Protein AF-A0A955I4J9-F1 (afdb_monomer_lite)

Foldseek 3Di:
DDQDDDQDDDPPHDDQQDWDQAPVRDIDGPNDSVQCVVRSVRNVVVVCCVPPVDPDDDDDDPHD

Radius of gyration: 12.83 Å; chains: 1; bounding box: 28×23×36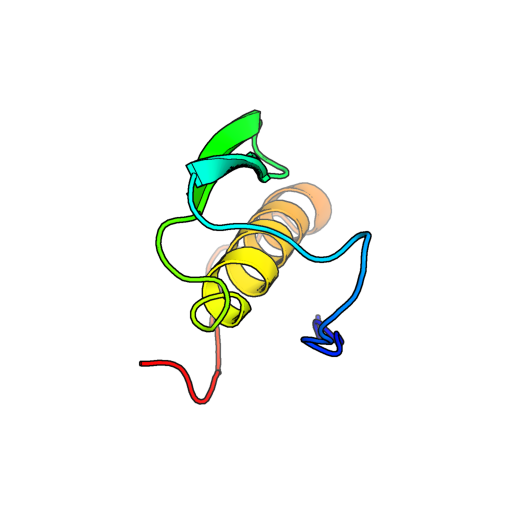 Å

Structure (mmCIF, N/CA/C/O backbone):
data_AF-A0A955I4J9-F1
#
_entry.id   AF-A0A955I4J9-F1
#
loop_
_atom_site.group_PDB
_atom_site.id
_atom_site.type_symbol
_atom_site.label_atom_id
_atom_site.label_alt_id
_atom_site.label_comp_id
_atom_site.label_asym_id
_atom_site.label_entity_id
_atom_site.label_seq_id
_atom_site.pdbx_PDB_ins_code
_atom_site.Cartn_x
_atom_site.Cartn_y
_atom_site.Cartn_z
_atom_site.occupancy
_atom_site.B_iso_or_equiv
_atom_site.auth_seq_id
_atom_site.auth_comp_id
_atom_site.auth_asym_id
_atom_site.auth_atom_id
_atom_site.pdbx_PDB_model_num
ATOM 1 N N . MET A 1 1 ? -15.873 -0.290 3.981 1.00 91.88 1 MET A N 1
ATOM 2 C CA . MET A 1 1 ? -15.257 0.447 2.855 1.00 91.88 1 MET A CA 1
ATOM 3 C C . MET A 1 1 ? -14.686 -0.557 1.871 1.00 91.88 1 MET A C 1
ATOM 5 O O . MET A 1 1 ? -14.398 -1.669 2.298 1.00 91.88 1 MET A O 1
ATOM 9 N N . VAL A 1 2 ? -14.539 -0.186 0.598 1.00 94.94 2 VAL A N 1
ATOM 10 C CA . VAL A 1 2 ? -14.003 -1.060 -0.460 1.00 94.94 2 VAL A CA 1
ATOM 11 C C . VAL A 1 2 ? -12.959 -0.281 -1.255 1.00 94.94 2 VAL A C 1
ATOM 13 O O . VAL A 1 2 ? -13.230 0.847 -1.657 1.00 94.94 2 VAL A O 1
ATOM 16 N N . GLY A 1 3 ? -11.775 -0.865 -1.436 1.00 94.06 3 GLY A N 1
ATOM 17 C CA . GLY A 1 3 ? -10.708 -0.318 -2.272 1.00 94.06 3 GLY A CA 1
ATOM 18 C C . GLY A 1 3 ? -10.772 -0.975 -3.637 1.00 94.06 3 GLY A C 1
ATOM 19 O O . GLY A 1 3 ? -10.830 -2.199 -3.718 1.00 94.06 3 GLY A O 1
ATOM 20 N N . ILE A 1 4 ? -10.815 -0.166 -4.689 1.00 95.38 4 ILE A N 1
ATOM 21 C CA . ILE A 1 4 ? -10.952 -0.631 -6.069 1.00 95.38 4 ILE A CA 1
ATOM 22 C C . ILE A 1 4 ? -9.844 0.034 -6.872 1.00 95.38 4 ILE A C 1
ATOM 24 O O . ILE A 1 4 ? -9.797 1.261 -6.950 1.00 95.38 4 ILE A O 1
ATOM 28 N N . VAL A 1 5 ? -8.950 -0.776 -7.430 1.00 95.31 5 VAL A N 1
ATOM 29 C CA . VAL A 1 5 ? -7.822 -0.340 -8.255 1.00 95.31 5 VAL A CA 1
ATOM 30 C C . VAL A 1 5 ? -7.543 -1.388 -9.330 1.00 95.31 5 VAL A C 1
ATOM 32 O O . VAL A 1 5 ? -7.841 -2.561 -9.118 1.00 95.31 5 VAL A O 1
ATOM 35 N N . ASP A 1 6 ? -6.915 -0.966 -10.427 1.00 96.06 6 ASP A N 1
ATOM 36 C CA . ASP A 1 6 ? -6.276 -1.863 -11.393 1.00 96.06 6 ASP A CA 1
ATOM 37 C C . ASP A 1 6 ? -4.752 -1.689 -11.314 1.00 96.06 6 ASP A C 1
ATOM 39 O O . ASP A 1 6 ? -4.245 -0.568 -11.421 1.00 96.06 6 ASP A O 1
ATOM 43 N N . ASN A 1 7 ? -4.010 -2.790 -11.155 1.00 96.31 7 ASN A N 1
ATOM 44 C CA . ASN A 1 7 ? -2.54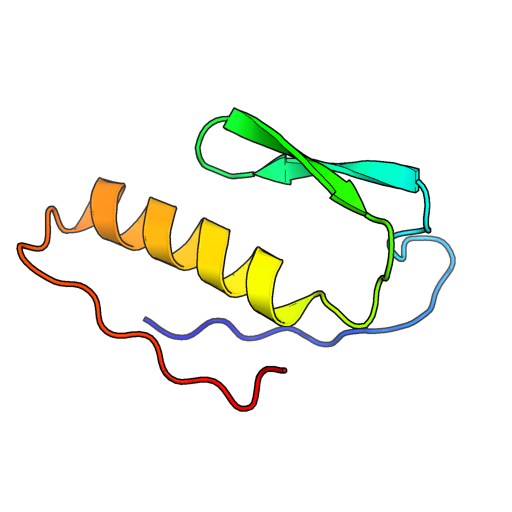3 -2.776 -11.151 1.00 96.31 7 ASN A CA 1
ATOM 45 C C . ASN A 1 7 ? -1.992 -2.832 -12.588 1.00 96.31 7 ASN A C 1
ATOM 47 O O . ASN A 1 7 ? -1.597 -3.886 -13.087 1.00 96.31 7 ASN A O 1
ATOM 51 N N . LEU A 1 8 ? -2.039 -1.700 -13.296 1.00 97.25 8 LEU A N 1
ATOM 52 C CA . LEU A 1 8 ? -1.642 -1.611 -14.705 1.00 97.25 8 LEU A CA 1
ATOM 53 C C . LEU A 1 8 ? -0.169 -1.226 -14.884 1.00 97.25 8 LEU A C 1
ATOM 55 O O . LEU A 1 8 ? 0.371 -0.367 -14.189 1.00 97.25 8 LEU A O 1
ATOM 59 N N . THR A 1 9 ? 0.458 -1.779 -15.922 1.00 96.81 9 THR A N 1
ATOM 60 C CA . THR A 1 9 ? 1.777 -1.339 -16.395 1.00 9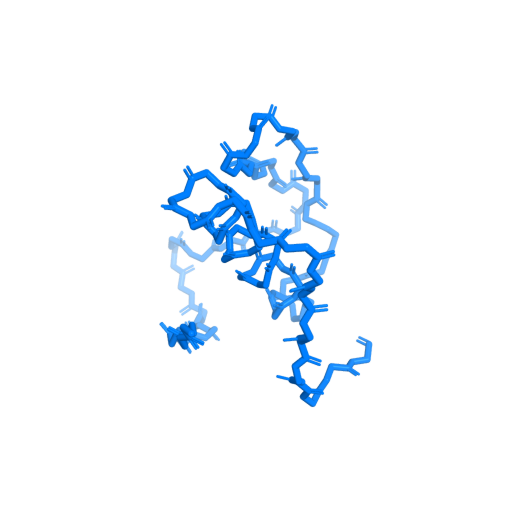6.81 9 THR A CA 1
ATOM 61 C C . THR A 1 9 ? 1.668 -0.089 -17.267 1.00 96.81 9 THR A C 1
ATOM 63 O O . THR A 1 9 ? 0.753 0.025 -18.083 1.00 96.81 9 THR A O 1
ATOM 66 N N . GLY A 1 10 ? 2.644 0.814 -17.186 1.00 97.12 10 GLY A N 1
ATOM 67 C CA . GLY A 1 10 ? 2.698 1.993 -18.046 1.00 97.12 10 GLY A CA 1
ATOM 68 C C . GLY A 1 10 ? 3.814 2.963 -17.659 1.00 97.12 10 GLY A C 1
ATOM 69 O O . GLY A 1 10 ? 4.515 2.734 -16.675 1.00 97.12 10 GLY A O 1
ATOM 70 N N . PRO A 1 11 ? 3.981 4.073 -18.400 1.00 97.00 11 PRO A N 1
ATOM 71 C CA . PRO A 1 11 ? 5.023 5.066 -18.120 1.00 97.00 11 PRO A CA 1
ATOM 72 C C . PRO A 1 11 ? 4.890 5.717 -16.732 1.00 97.00 11 PRO A C 1
ATOM 74 O O . PRO A 1 11 ? 5.897 6.141 -16.169 1.00 97.00 11 PRO A O 1
ATOM 77 N N . ASN A 1 12 ? 3.669 5.748 -16.185 1.00 95.81 12 ASN A N 1
ATOM 78 C CA . ASN A 1 12 ? 3.339 6.310 -14.872 1.00 95.81 12 ASN A CA 1
ATOM 79 C C . ASN A 1 12 ? 3.105 5.236 -13.792 1.00 95.81 12 ASN A C 1
ATOM 81 O O . ASN A 1 12 ? 2.614 5.568 -12.716 1.00 95.81 12 ASN A O 1
ATOM 85 N N . ALA A 1 13 ? 3.378 3.959 -14.080 1.00 97.56 13 ALA A N 1
ATOM 86 C CA . ALA A 1 13 ? 3.258 2.903 -13.078 1.00 97.56 13 ALA A CA 1
ATOM 87 C C . ALA A 1 13 ? 4.352 3.048 -12.013 1.00 97.56 13 ALA A C 1
ATOM 89 O O . ALA A 1 13 ? 5.445 3.545 -12.308 1.00 97.56 13 ALA A O 1
ATOM 90 N N . PHE A 1 14 ? 4.065 2.572 -10.799 1.00 97.12 14 PHE A N 1
ATOM 91 C CA . PHE A 1 14 ? 5.087 2.434 -9.767 1.00 97.12 14 PHE A CA 1
ATOM 92 C C . PHE A 1 14 ? 6.240 1.573 -10.274 1.00 97.12 14 PHE A C 1
ATOM 94 O O . PHE A 1 14 ? 6.043 0.604 -11.011 1.00 97.12 14 PHE A O 1
ATOM 101 N N . LYS A 1 15 ? 7.449 1.927 -9.854 1.00 96.56 15 LYS A N 1
ATOM 102 C CA . LYS A 1 15 ? 8.673 1.198 -10.163 1.00 96.56 15 LYS A CA 1
ATOM 103 C C . LYS A 1 15 ? 9.276 0.644 -8.879 1.00 96.56 15 LYS A C 1
ATOM 105 O O . LYS A 1 15 ? 9.109 1.235 -7.811 1.00 96.56 15 LYS A O 1
ATOM 110 N N . PRO A 1 16 ? 10.018 -0.470 -8.966 1.00 96.69 16 PRO A N 1
ATOM 111 C CA . PRO A 1 16 ? 10.883 -0.871 -7.874 1.00 96.69 16 PRO A CA 1
ATOM 112 C C . PRO A 1 16 ? 11.790 0.291 -7.451 1.00 96.69 16 PRO A C 1
ATOM 114 O O . PRO A 1 16 ? 12.334 0.986 -8.310 1.00 96.69 16 PRO A O 1
ATOM 117 N N . LEU A 1 17 ? 11.971 0.453 -6.140 1.00 97.25 17 LEU A N 1
ATOM 118 C CA . LEU A 1 17 ? 12.706 1.529 -5.466 1.00 97.25 17 LEU A CA 1
ATOM 119 C C . LEU A 1 17 ? 11.996 2.894 -5.428 1.00 97.25 17 LEU A C 1
ATOM 121 O O . LEU A 1 17 ? 12.545 3.840 -4.861 1.00 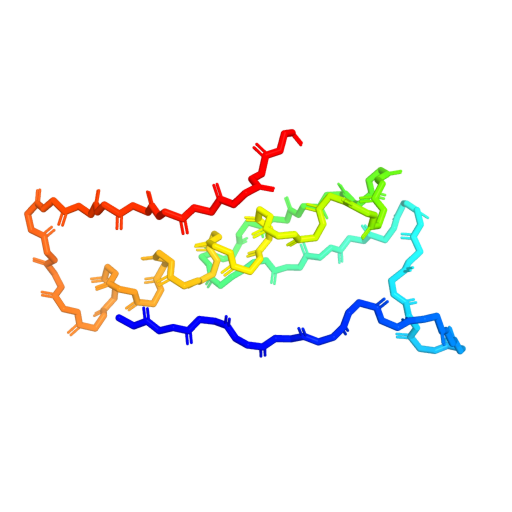97.25 17 LEU A O 1
ATOM 125 N N . ASP A 1 18 ? 10.776 3.015 -5.964 1.00 98.19 18 ASP A N 1
ATOM 126 C CA . ASP A 1 18 ? 9.970 4.214 -5.728 1.00 98.19 18 ASP A CA 1
ATOM 127 C C . ASP A 1 18 ? 9.607 4.327 -4.241 1.00 98.19 18 ASP A C 1
ATOM 129 O O . ASP A 1 18 ? 9.341 3.332 -3.558 1.00 98.19 18 ASP A O 1
ATOM 133 N N . ILE A 1 19 ? 9.555 5.565 -3.743 1.00 98.00 19 ILE A N 1
ATOM 134 C CA . ILE A 1 19 ? 9.103 5.864 -2.385 1.00 98.00 19 ILE A CA 1
ATOM 135 C C . ILE A 1 19 ? 7.668 6.377 -2.438 1.00 98.00 19 ILE A C 1
ATOM 137 O O . ILE A 1 19 ? 7.401 7.500 -2.868 1.00 98.00 19 ILE A O 1
ATOM 141 N N . TYR A 1 20 ? 6.748 5.555 -1.949 1.00 97.06 20 TYR A N 1
ATOM 142 C CA . TYR A 1 20 ? 5.355 5.912 -1.747 1.00 97.06 20 TYR A CA 1
ATOM 143 C C . TYR A 1 20 ? 5.158 6.592 -0.386 1.00 97.06 20 TYR A C 1
ATOM 145 O O . TYR A 1 20 ? 5.720 6.165 0.624 1.00 97.06 20 TYR A O 1
ATOM 153 N N . ARG A 1 21 ? 4.338 7.646 -0.332 1.00 97.94 21 ARG A N 1
ATOM 154 C CA . ARG A 1 21 ? 3.941 8.302 0.920 1.00 97.94 21 ARG A CA 1
ATOM 155 C C . ARG A 1 21 ? 2.524 7.866 1.282 1.00 97.94 21 ARG A C 1
ATOM 157 O O . ARG A 1 21 ? 1.572 8.332 0.666 1.00 97.94 21 ARG A O 1
ATOM 164 N N . ALA A 1 22 ? 2.401 7.006 2.288 1.00 97.38 22 ALA A N 1
ATOM 165 C CA . ALA A 1 22 ? 1.114 6.520 2.772 1.00 97.38 22 ALA A CA 1
ATOM 166 C C . ALA A 1 22 ? 0.305 7.631 3.459 1.00 97.38 22 ALA A C 1
ATOM 168 O O . ALA A 1 22 ? 0.850 8.647 3.904 1.00 97.38 22 ALA A O 1
ATOM 169 N N . LYS A 1 23 ? -1.005 7.414 3.598 1.00 96.31 23 LYS A N 1
ATOM 170 C CA . LYS A 1 23 ? -1.965 8.373 4.163 1.00 96.31 23 LYS A CA 1
ATOM 171 C C . LYS A 1 23 ? -1.604 8.828 5.579 1.00 96.31 23 LYS A C 1
ATOM 173 O O . LYS A 1 23 ? -1.791 9.994 5.907 1.00 96.31 23 LYS A O 1
ATOM 178 N N . ASN A 1 24 ? -1.044 7.942 6.400 1.00 96.19 24 ASN A N 1
ATOM 179 C CA . ASN A 1 24 ? -0.567 8.270 7.749 1.00 96.19 24 ASN A CA 1
ATOM 180 C C . ASN A 1 24 ? 0.784 9.018 7.773 1.00 96.19 24 ASN A C 1
ATOM 182 O O . ASN A 1 24 ? 1.356 9.227 8.841 1.00 96.19 24 ASN A O 1
ATOM 186 N N . GLY A 1 25 ? 1.331 9.387 6.614 1.00 97.12 25 GLY A N 1
ATOM 187 C CA . GLY A 1 25 ? 2.609 10.076 6.497 1.00 97.12 25 GLY A CA 1
ATOM 188 C C . GLY A 1 25 ? 3.835 9.172 6.641 1.00 97.12 25 GLY A C 1
ATOM 189 O O . GLY A 1 25 ? 4.949 9.688 6.674 1.00 97.12 25 GLY A O 1
ATOM 190 N N . MET A 1 26 ? 3.684 7.848 6.707 1.00 97.69 26 MET A N 1
ATOM 191 C CA . MET A 1 26 ? 4.829 6.940 6.616 1.00 97.69 26 MET A CA 1
ATOM 192 C C . MET A 1 26 ? 5.312 6.833 5.166 1.00 97.69 26 MET A C 1
ATOM 194 O O . MET A 1 26 ? 4.521 6.891 4.225 1.00 97.69 26 MET A O 1
ATOM 198 N N . SER A 1 27 ? 6.621 6.679 4.981 1.00 98.19 27 SER A N 1
ATOM 199 C CA . SER A 1 27 ? 7.205 6.380 3.671 1.00 98.19 27 SER A CA 1
ATOM 200 C C . SER A 1 27 ? 7.344 4.865 3.502 1.00 98.19 27 SER A C 1
ATOM 202 O O . SER A 1 27 ? 7.765 4.183 4.435 1.00 98.19 27 SER A O 1
ATOM 204 N N . VAL A 1 28 ? 7.010 4.353 2.319 1.00 97.88 28 VAL A N 1
ATOM 205 C CA . VAL A 1 28 ? 7.107 2.937 1.948 1.00 97.88 28 VAL A CA 1
ATOM 206 C C . VAL A 1 28 ? 7.957 2.822 0.690 1.00 97.88 28 VAL A C 1
ATOM 208 O O . VAL A 1 28 ? 7.636 3.429 -0.328 1.00 97.88 28 VAL A O 1
ATOM 211 N N . GLU A 1 29 ? 9.035 2.049 0.757 1.00 98.25 29 GLU A N 1
ATOM 212 C CA . GLU A 1 29 ? 9.823 1.692 -0.422 1.00 98.25 29 GLU A CA 1
ATOM 213 C C . GLU A 1 29 ? 9.161 0.525 -1.159 1.00 98.25 29 GLU A C 1
ATOM 215 O O . GLU A 1 29 ? 8.861 -0.519 -0.572 1.00 98.25 29 GLU A O 1
ATOM 220 N N . ILE A 1 30 ? 8.923 0.700 -2.456 1.00 97.75 30 ILE A N 1
ATOM 221 C CA . ILE A 1 30 ? 8.311 -0.326 -3.293 1.00 97.75 30 ILE A CA 1
ATOM 222 C C . ILE A 1 30 ? 9.393 -1.282 -3.785 1.00 97.75 30 ILE A C 1
ATOM 224 O O . ILE A 1 30 ? 10.074 -1.005 -4.761 1.00 97.75 30 ILE A O 1
ATOM 228 N N . HIS A 1 31 ? 9.547 -2.446 -3.156 1.00 97.31 31 HIS A N 1
ATOM 229 C CA . HIS A 1 31 ? 10.429 -3.492 -3.697 1.00 97.31 31 HIS A CA 1
ATOM 230 C C . HIS A 1 31 ? 9.754 -4.328 -4.792 1.00 97.31 31 HIS A C 1
ATOM 232 O O . HIS A 1 31 ? 10.417 -4.779 -5.726 1.00 97.31 31 HIS A O 1
ATOM 238 N N . HIS A 1 32 ? 8.439 -4.541 -4.682 1.00 96.00 32 HIS A N 1
ATOM 239 C CA . HIS A 1 32 ? 7.665 -5.329 -5.634 1.00 96.00 32 HIS A CA 1
ATOM 240 C C . HIS A 1 32 ? 6.309 -4.672 -5.892 1.00 96.00 32 HIS A C 1
ATOM 242 O O . HIS A 1 32 ? 5.541 -4.438 -4.961 1.00 96.00 32 HIS A O 1
ATOM 248 N N . THR A 1 33 ? 6.025 -4.364 -7.156 1.00 96.44 33 THR A N 1
ATOM 249 C CA . THR A 1 33 ? 4.798 -3.668 -7.572 1.00 96.44 33 THR A CA 1
ATOM 250 C C . THR A 1 33 ? 3.574 -4.580 -7.583 1.00 96.44 33 THR A C 1
ATOM 252 O O . THR A 1 33 ? 2.465 -4.073 -7.564 1.00 96.44 33 THR A O 1
ATOM 255 N N . ASP A 1 34 ? 3.775 -5.901 -7.584 1.00 95.69 34 ASP A N 1
ATOM 256 C CA . ASP A 1 34 ? 2.724 -6.933 -7.473 1.00 95.69 34 ASP A CA 1
ATOM 257 C C . ASP A 1 34 ? 2.334 -7.222 -6.004 1.00 95.69 34 ASP A C 1
ATOM 259 O O . ASP A 1 34 ? 1.587 -8.140 -5.684 1.00 95.69 34 ASP A O 1
ATOM 263 N N . ALA A 1 35 ? 2.892 -6.448 -5.065 1.00 96.31 35 ALA A N 1
ATOM 264 C CA . ALA A 1 35 ? 2.489 -6.444 -3.664 1.00 96.31 35 ALA A CA 1
ATOM 265 C C . ALA A 1 35 ? 1.553 -5.262 -3.344 1.00 96.31 35 ALA A C 1
ATOM 267 O O . ALA A 1 35 ? 1.404 -4.895 -2.179 1.00 96.31 35 ALA A O 1
ATOM 268 N N . GLU A 1 36 ? 0.932 -4.640 -4.346 1.00 96.75 36 GLU A N 1
ATOM 269 C CA . GLU A 1 36 ? 0.176 -3.388 -4.244 1.00 96.75 36 GLU A CA 1
ATOM 270 C C . GLU A 1 36 ? -1.056 -3.484 -3.345 1.00 96.75 36 GLU A C 1
ATOM 272 O O . GLU A 1 36 ? -1.396 -2.513 -2.665 1.00 96.75 36 GLU A O 1
ATOM 277 N N . GLY A 1 37 ? -1.691 -4.660 -3.265 1.00 96.56 37 GLY A N 1
ATOM 278 C CA . GLY A 1 37 ? -2.896 -4.852 -2.457 1.00 96.56 37 GLY A CA 1
ATOM 279 C C . GLY A 1 37 ? -2.705 -4.442 -0.991 1.00 96.56 37 GLY A C 1
ATOM 280 O O . GLY A 1 37 ? -3.613 -3.881 -0.374 1.00 96.56 37 GLY A O 1
ATOM 281 N N . ARG A 1 38 ? -1.497 -4.625 -0.433 1.00 96.56 38 ARG A N 1
ATOM 282 C CA . ARG A 1 38 ? -1.192 -4.214 0.950 1.00 96.56 38 ARG A CA 1
ATOM 283 C C . ARG A 1 38 ? -1.069 -2.697 1.115 1.00 96.56 38 ARG A C 1
ATOM 285 O O . ARG A 1 38 ? -1.373 -2.196 2.193 1.00 96.56 38 ARG A O 1
ATOM 292 N N . LEU A 1 39 ? -0.675 -1.972 0.066 1.00 97.12 39 LEU A N 1
ATOM 293 C CA . LEU A 1 39 ? -0.613 -0.506 0.070 1.00 97.12 39 LEU A CA 1
ATOM 294 C C . LEU A 1 39 ? -2.023 0.081 0.089 1.00 97.12 39 LEU A C 1
ATOM 296 O O . LEU A 1 39 ? -2.339 0.897 0.951 1.00 97.12 39 LEU A O 1
ATOM 300 N N . VAL A 1 40 ? -2.899 -0.422 -0.786 1.00 97.19 40 VAL A N 1
ATOM 301 C CA . VAL A 1 40 ? -4.309 -0.006 -0.843 1.00 97.19 40 VAL A CA 1
ATOM 302 C C . VAL A 1 40 ? -4.996 -0.246 0.502 1.00 97.19 40 VAL A C 1
ATOM 304 O O . VAL A 1 40 ? -5.660 0.645 1.035 1.00 97.19 40 VAL A O 1
ATOM 307 N N . LEU A 1 41 ? -4.803 -1.430 1.095 1.00 97.62 41 LEU A N 1
ATOM 308 C CA . LEU A 1 41 ? -5.361 -1.747 2.410 1.00 97.62 41 LEU A CA 1
ATOM 309 C C . LEU A 1 41 ? -4.802 -0.846 3.516 1.00 97.62 41 LEU A C 1
ATOM 311 O O . LEU A 1 41 ? -5.566 -0.433 4.387 1.00 97.62 41 LEU A O 1
ATOM 315 N N . ALA A 1 42 ? -3.505 -0.526 3.498 1.00 97.00 42 ALA A N 1
ATOM 316 C CA . ALA A 1 42 ? -2.900 0.356 4.492 1.00 97.00 42 ALA A CA 1
ATOM 317 C C . ALA A 1 42 ? -3.564 1.742 4.495 1.00 97.00 42 ALA A C 1
ATOM 319 O O . ALA A 1 42 ? -3.978 2.218 5.555 1.00 97.00 42 ALA A O 1
ATOM 320 N N . ASP A 1 43 ? -3.753 2.355 3.325 1.00 97.50 43 ASP A N 1
ATOM 321 C CA . ASP A 1 43 ? -4.392 3.673 3.234 1.00 97.50 43 ASP A CA 1
ATOM 322 C C . ASP A 1 43 ? -5.877 3.633 3.575 1.00 97.50 43 ASP A C 1
ATOM 324 O O . ASP A 1 43 ? -6.379 4.527 4.260 1.00 97.50 43 ASP A O 1
ATOM 328 N N . MET A 1 44 ? -6.578 2.572 3.173 1.00 97.31 44 MET A N 1
ATOM 329 C CA . MET A 1 44 ? -7.965 2.361 3.575 1.00 97.31 44 MET A CA 1
ATOM 330 C C . MET A 1 44 ? -8.120 2.225 5.088 1.00 97.31 44 MET A C 1
ATOM 332 O O . MET A 1 44 ? -9.080 2.746 5.649 1.00 97.31 44 MET A O 1
ATOM 336 N N . MET A 1 45 ? -7.210 1.518 5.760 1.00 97.31 45 MET A N 1
ATOM 337 C CA . MET A 1 45 ? -7.241 1.404 7.218 1.00 97.31 45 MET A CA 1
ATOM 338 C C . MET A 1 45 ? -6.971 2.752 7.879 1.00 97.31 45 MET A C 1
ATOM 340 O O . MET A 1 45 ? -7.680 3.101 8.818 1.00 97.31 45 MET A O 1
ATOM 344 N N . CYS A 1 46 ? -6.014 3.530 7.366 1.00 97.31 46 CYS A N 1
ATOM 345 C CA . CYS A 1 46 ? -5.769 4.889 7.852 1.00 97.31 46 CYS A CA 1
ATOM 346 C C . CYS A 1 46 ? -7.033 5.749 7.716 1.00 97.31 46 CYS A C 1
ATOM 348 O O . CYS A 1 46 ? -7.468 6.363 8.682 1.00 97.31 46 CYS A O 1
ATOM 350 N N . LEU A 1 47 ? -7.692 5.698 6.554 1.00 97.06 47 LEU A N 1
ATOM 351 C CA . LEU A 1 47 ? -8.966 6.379 6.329 1.00 97.06 47 LEU A CA 1
ATOM 352 C C . LEU A 1 47 ? -10.057 5.914 7.301 1.00 97.06 47 LEU A C 1
ATOM 354 O O . LEU A 1 47 ? -10.779 6.740 7.848 1.00 97.06 47 LEU A O 1
ATOM 358 N N . ALA A 1 48 ? -10.149 4.608 7.564 1.00 97.31 48 ALA A N 1
ATOM 359 C CA . ALA A 1 48 ? -11.129 4.048 8.495 1.00 97.31 48 ALA A CA 1
ATOM 360 C C . ALA A 1 48 ? -10.951 4.615 9.902 1.00 97.31 48 ALA A C 1
ATOM 362 O O . ALA A 1 48 ? -11.928 4.938 10.574 1.00 97.31 48 ALA A O 1
ATOM 363 N N . ILE A 1 49 ? -9.697 4.676 10.349 1.00 97.31 49 ILE A N 1
ATOM 364 C CA . ILE A 1 49 ? -9.331 5.162 11.674 1.00 97.31 49 ILE A CA 1
ATOM 365 C C . ILE A 1 49 ? -9.684 6.643 11.788 1.00 97.31 49 ILE A C 1
ATOM 367 O O . ILE A 1 49 ? -10.383 7.012 12.733 1.00 97.31 49 ILE A O 1
ATOM 371 N N . ASP A 1 50 ? -9.270 7.442 10.802 1.00 96.88 50 ASP A N 1
ATOM 372 C CA . ASP A 1 50 ? -9.477 8.890 10.779 1.00 96.88 50 ASP A CA 1
ATOM 373 C C . ASP A 1 50 ? -10.967 9.263 10.758 1.00 96.88 50 ASP A C 1
ATOM 375 O O . ASP A 1 50 ? -11.393 10.153 11.491 1.00 96.88 50 ASP A O 1
ATOM 379 N N . GLU A 1 51 ? -11.776 8.583 9.939 1.00 97.06 51 GLU A N 1
ATOM 380 C CA . GLU A 1 51 ? -13.173 8.977 9.718 1.00 97.06 51 GLU A CA 1
ATOM 381 C C . GLU A 1 51 ? -14.160 8.345 10.703 1.00 97.06 51 GLU A C 1
ATOM 383 O O . GLU A 1 51 ? -15.198 8.938 10.999 1.00 97.06 51 GLU A O 1
ATOM 388 N N . LEU A 1 52 ? -13.877 7.137 11.203 1.00 97.00 52 LEU A N 1
ATOM 389 C CA . LEU A 1 52 ? -14.877 6.331 11.914 1.00 97.00 52 LEU A CA 1
ATOM 390 C C . LEU A 1 52 ? -14.503 6.003 13.364 1.00 97.00 52 LEU A C 1
ATOM 392 O O . LEU A 1 52 ? -15.356 5.497 14.092 1.00 97.00 52 LEU A O 1
ATOM 396 N N . SER A 1 53 ? -13.259 6.251 13.797 1.00 96.12 53 SER A N 1
ATOM 397 C CA . SER A 1 53 ? -12.762 5.882 15.139 1.00 96.12 53 SER A CA 1
ATOM 398 C C . SER A 1 53 ? -13.168 4.459 15.596 1.00 96.12 53 SER A C 1
ATOM 400 O O . SER A 1 53 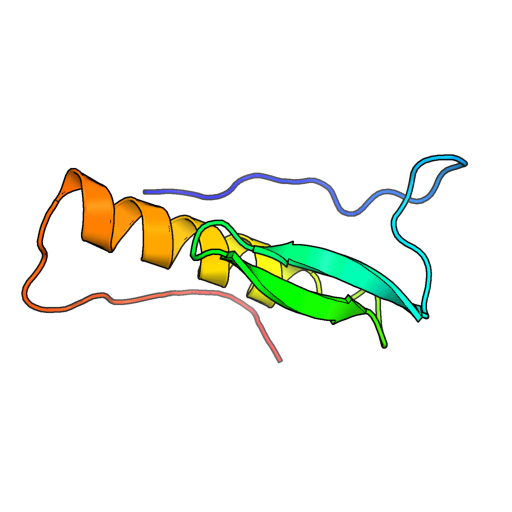? -13.707 4.279 16.696 1.00 96.12 53 SER A O 1
ATOM 402 N N . PRO A 1 54 ? -12.979 3.414 14.766 1.00 97.38 54 PRO A N 1
ATOM 403 C CA . PRO A 1 54 ? -13.509 2.088 15.046 1.00 97.38 54 PRO A CA 1
ATOM 404 C C . PRO A 1 54 ? -12.736 1.397 16.179 1.00 97.38 54 PRO A C 1
ATOM 406 O O . PRO A 1 54 ? -11.516 1.487 16.275 1.00 97.38 54 PRO A O 1
ATOM 409 N N . LYS A 1 55 ? -13.434 0.603 17.003 1.00 97.94 55 LYS A N 1
ATOM 410 C CA . LYS A 1 55 ? -12.787 -0.226 18.045 1.00 97.94 55 LYS A CA 1
ATOM 411 C C . LYS A 1 55 ? -12.026 -1.431 17.483 1.00 97.94 55 LYS A C 1
ATOM 413 O O . LYS A 1 55 ? -11.156 -1.971 18.159 1.00 97.94 55 LYS A O 1
ATOM 418 N N . LYS A 1 56 ? -12.411 -1.911 16.298 1.00 97.62 56 LYS A N 1
ATOM 419 C CA . LYS A 1 56 ? -11.812 -3.054 15.595 1.00 97.62 56 LYS A CA 1
ATOM 420 C C . LYS A 1 56 ? -11.936 -2.839 14.091 1.00 97.62 56 LYS A C 1
ATOM 422 O O . LYS A 1 56 ? -12.945 -2.306 13.636 1.00 97.62 56 LYS A O 1
ATOM 427 N N . ILE A 1 57 ? -10.947 -3.312 13.342 1.00 97.00 57 ILE A N 1
ATOM 428 C CA . ILE A 1 57 ? -10.946 -3.327 11.877 1.00 97.00 57 ILE A CA 1
ATOM 429 C C . ILE A 1 57 ? -10.720 -4.769 11.429 1.00 97.00 57 ILE A C 1
ATOM 431 O O . ILE A 1 57 ? -9.849 -5.453 11.961 1.00 97.00 57 ILE A O 1
ATOM 435 N N . LEU A 1 58 ? -11.520 -5.223 10.467 1.00 96.75 58 LEU A N 1
ATOM 436 C CA . LEU A 1 58 ? -11.347 -6.501 9.786 1.00 96.75 58 LEU A CA 1
ATOM 437 C C . LEU A 1 58 ? -11.059 -6.216 8.314 1.00 96.75 58 LEU A C 1
ATOM 439 O O . LEU A 1 58 ? -11.835 -5.519 7.660 1.00 96.75 58 LEU A O 1
ATOM 443 N N . THR A 1 59 ? -9.964 -6.766 7.803 1.00 96.50 59 THR A N 1
ATOM 444 C CA . THR A 1 59 ? -9.615 -6.729 6.383 1.00 96.50 59 THR A CA 1
ATOM 445 C C . THR A 1 59 ? -9.788 -8.120 5.784 1.00 96.50 59 THR A C 1
ATOM 447 O O . THR A 1 59 ? -9.532 -9.131 6.435 1.00 96.50 59 THR A O 1
ATOM 450 N N . ILE A 1 60 ? -10.266 -8.174 4.543 1.00 96.62 60 ILE A N 1
ATOM 451 C CA . ILE A 1 60 ? -10.420 -9.410 3.774 1.00 96.62 60 ILE A CA 1
ATOM 452 C C . ILE A 1 60 ? -9.806 -9.140 2.407 1.00 96.62 60 ILE A C 1
ATOM 454 O O . ILE A 1 60 ? -10.202 -8.190 1.734 1.00 96.62 60 ILE A O 1
ATOM 458 N N . ALA A 1 61 ? -8.828 -9.953 2.022 1.00 95.88 61 ALA A N 1
ATOM 459 C CA . ALA A 1 61 ? -8.154 -9.865 0.737 1.00 95.88 61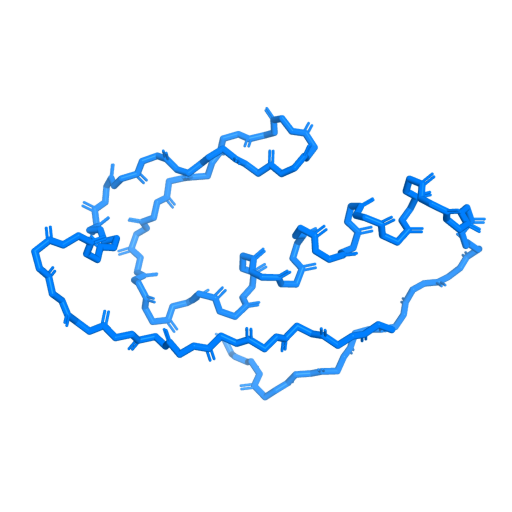 ALA A CA 1
ATOM 460 C C . ALA A 1 61 ? -7.572 -11.228 0.359 1.00 95.88 61 ALA A C 1
ATOM 462 O O . ALA A 1 61 ? -7.204 -12.017 1.228 1.00 95.88 61 ALA A O 1
ATOM 463 N N . THR A 1 62 ? -7.445 -11.483 -0.938 1.00 96.19 62 THR A N 1
ATOM 464 C CA . THR A 1 62 ? -6.714 -12.630 -1.491 1.00 96.19 62 THR A CA 1
ATOM 465 C C . THR A 1 62 ? -5.222 -12.299 -1.593 1.00 96.19 62 THR A C 1
ATOM 467 O O . THR A 1 62 ? -4.650 -12.316 -2.677 1.00 96.19 62 THR A O 1
ATOM 470 N N . LEU A 1 63 ? -4.622 -11.896 -0.472 1.00 93.44 63 LEU A N 1
ATOM 471 C CA . LEU A 1 63 ? -3.251 -11.385 -0.395 1.00 93.44 63 LEU A CA 1
ATOM 472 C C . LEU A 1 63 ? -2.278 -12.487 0.058 1.00 93.44 63 LEU A C 1
ATOM 474 O O . LEU A 1 63 ? -2.641 -13.300 0.911 1.00 93.44 63 LEU A O 1
ATOM 478 N N . THR A 1 64 ? -1.042 -12.467 -0.450 1.00 73.62 64 THR A N 1
ATOM 479 C CA . THR A 1 64 ? 0.100 -13.249 0.066 1.00 73.62 64 THR A CA 1
ATOM 480 C C . THR A 1 64 ? 1.346 -12.378 0.172 1.00 73.62 64 THR A C 1
ATOM 482 O O . THR A 1 64 ? 1.548 -11.527 -0.723 1.00 73.62 64 THR A O 1
#

Secondary structure (DSSP, 8-state):
---------STTS--TT-EEE-TTS-EEE-S-GGGTHHHHHHHHHHHHHHHH--S---------

pLDDT: mean 96.39, std 3.07, range [73.62, 98.25]

Sequence (64 aa):
MVGIVDNLTGPNAFKPLDIYRAKNGMSVEIHHTDAEGRLVLADMMCLAIDELSPKKILTIATLT